Protein AF-A0A6Y0H557-F1 (afdb_monomer_lite)

Structure (mmCIF, N/CA/C/O backbone):
data_AF-A0A6Y0H557-F1
#
_entry.id   AF-A0A6Y0H557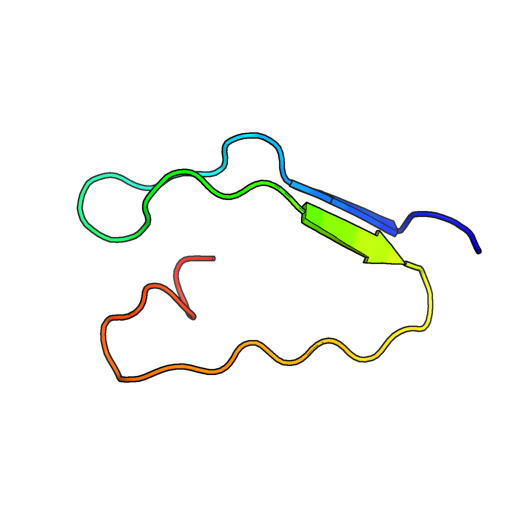-F1
#
loop_
_atom_site.group_PDB
_atom_site.id
_atom_site.type_symbol
_atom_site.label_atom_id
_atom_site.label_alt_id
_atom_site.label_comp_id
_atom_site.label_asym_id
_atom_site.label_entity_id
_atom_site.label_seq_id
_atom_site.pdbx_PDB_ins_code
_atom_site.Cartn_x
_atom_site.Cartn_y
_atom_site.Cartn_z
_atom_site.occupancy
_atom_site.B_iso_or_equiv
_atom_site.auth_seq_id
_atom_site.auth_comp_id
_atom_site.auth_asym_id
_atom_site.auth_atom_id
_atom_site.pdbx_PDB_model_num
ATOM 1 N N . MET A 1 1 ? -21.043 1.444 7.431 1.00 68.00 1 MET A N 1
ATOM 2 C CA . MET A 1 1 ? -19.612 1.502 7.793 1.00 68.00 1 MET A CA 1
ATOM 3 C C . MET A 1 1 ? -19.069 2.826 7.282 1.00 68.00 1 MET A C 1
ATOM 5 O O . MET A 1 1 ? -19.484 3.225 6.202 1.00 68.00 1 MET A O 1
ATOM 9 N N . SER A 1 2 ? -18.259 3.551 8.055 1.00 90.69 2 SER A N 1
ATOM 10 C CA . SER A 1 2 ? -17.678 4.827 7.613 1.00 90.69 2 SER A CA 1
ATOM 11 C C . SER A 1 2 ? -16.392 4.577 6.828 1.00 90.69 2 SER A C 1
ATOM 13 O O . SER A 1 2 ? -15.530 3.836 7.300 1.00 90.69 2 SER A O 1
ATOM 15 N N . GLN A 1 3 ? -16.253 5.203 5.663 1.00 94.00 3 GLN A N 1
ATOM 16 C CA . GLN A 1 3 ? -15.021 5.175 4.877 1.00 94.00 3 GLN A CA 1
ATOM 17 C C . GLN A 1 3 ? -13.907 5.931 5.618 1.00 94.00 3 GLN A C 1
ATOM 19 O O . GLN A 1 3 ? -14.139 7.031 6.119 1.00 94.00 3 GLN A O 1
ATOM 24 N N . LEU A 1 4 ? -12.718 5.333 5.705 1.00 97.81 4 LEU A N 1
ATOM 25 C CA . LEU A 1 4 ? -11.527 5.926 6.322 1.00 97.81 4 LEU A CA 1
ATOM 26 C C . LEU A 1 4 ? -10.528 6.414 5.266 1.00 97.81 4 LEU A C 1
ATOM 28 O O . LEU A 1 4 ? -9.945 7.483 5.422 1.00 97.81 4 LEU A O 1
ATOM 32 N N . MET A 1 5 ? -10.337 5.641 4.195 1.00 98.06 5 MET A N 1
ATOM 33 C CA . MET A 1 5 ? -9.404 5.955 3.111 1.00 98.06 5 MET A CA 1
ATOM 34 C C . MET A 1 5 ? -10.013 5.600 1.752 1.00 98.06 5 MET A C 1
ATOM 36 O O . MET A 1 5 ? -10.767 4.633 1.628 1.00 98.06 5 MET A O 1
ATOM 40 N N . GLN A 1 6 ? -9.655 6.377 0.730 1.00 98.12 6 GLN A N 1
ATOM 41 C CA . GLN A 1 6 ? -9.953 6.101 -0.671 1.00 98.12 6 GLN A CA 1
ATOM 42 C C . GLN A 1 6 ? -8.678 6.239 -1.501 1.00 98.12 6 GLN A C 1
ATOM 44 O O . GLN A 1 6 ? -7.925 7.199 -1.344 1.00 98.12 6 GLN A O 1
ATOM 49 N N . LEU A 1 7 ? -8.468 5.290 -2.405 1.00 98.25 7 LEU A N 1
ATOM 50 C CA . LEU A 1 7 ? -7.431 5.307 -3.424 1.00 98.25 7 LEU A CA 1
ATOM 51 C C . LEU A 1 7 ? -8.114 5.490 -4.773 1.00 98.25 7 LEU A C 1
ATOM 53 O O . LEU A 1 7 ? -9.057 4.763 -5.098 1.00 98.25 7 LEU A O 1
ATOM 57 N N . LYS A 1 8 ? -7.629 6.450 -5.557 1.00 98.12 8 LYS A N 1
ATOM 58 C CA . LYS A 1 8 ? -8.113 6.696 -6.910 1.00 98.12 8 LYS A CA 1
ATOM 59 C C . LYS A 1 8 ? -6.934 6.805 -7.860 1.00 98.12 8 LYS A C 1
ATOM 61 O O . LYS A 1 8 ? -6.169 7.761 -7.772 1.00 98.12 8 LYS A O 1
ATOM 66 N N . ASP A 1 9 ? -6.821 5.814 -8.735 1.00 97.62 9 ASP A N 1
ATOM 67 C CA . ASP A 1 9 ? -5.809 5.705 -9.787 1.00 97.62 9 ASP A CA 1
ATOM 68 C C . ASP A 1 9 ? -4.378 5.944 -9.271 1.00 97.62 9 ASP A C 1
ATOM 70 O O . ASP A 1 9 ? -3.550 6.573 -9.929 1.00 97.62 9 ASP A O 1
ATOM 74 N N . VAL A 1 10 ? -4.086 5.439 -8.065 1.00 98.06 10 VAL A N 1
ATOM 75 C CA . VAL A 1 10 ? -2.773 5.578 -7.426 1.00 98.06 10 VAL A CA 1
ATOM 76 C C . VAL A 1 10 ? -1.764 4.728 -8.188 1.00 98.06 10 VAL A C 1
ATOM 78 O O . VAL A 1 10 ? -1.967 3.527 -8.351 1.00 98.06 10 VAL A O 1
ATOM 81 N N . ALA A 1 11 ? -0.680 5.348 -8.650 1.00 97.69 11 ALA A N 1
ATOM 82 C CA . ALA A 1 11 ? 0.380 4.702 -9.415 1.00 97.69 11 ALA A CA 1
ATOM 83 C C . ALA A 1 11 ? 1.749 5.313 -9.080 1.00 97.69 11 ALA A C 1
ATOM 85 O O . ALA A 1 11 ? 1.848 6.494 -8.742 1.00 97.69 11 ALA A O 1
ATOM 86 N N . GLU A 1 12 ? 2.811 4.521 -9.230 1.00 96.75 12 GLU A N 1
ATOM 87 C CA . GLU A 1 12 ? 4.203 4.969 -9.120 1.00 96.75 12 GLU A CA 1
ATOM 88 C C . GLU A 1 12 ? 5.025 4.302 -10.223 1.00 96.75 12 GLU A C 1
ATOM 90 O O . GLU A 1 12 ? 5.260 3.092 -10.186 1.00 96.75 12 GLU A O 1
ATOM 95 N N . SER A 1 13 ? 5.427 5.112 -11.209 1.00 93.12 13 SER A N 1
ATOM 96 C CA . SER A 1 13 ? 6.347 4.782 -12.305 1.00 93.12 13 SER A CA 1
ATOM 97 C C . SER A 1 13 ? 6.369 3.288 -12.688 1.00 93.12 13 SER A C 1
ATOM 99 O O . SER A 1 13 ? 5.369 2.748 -13.156 1.00 93.12 13 SER A O 1
ATOM 101 N N . THR A 1 14 ? 7.501 2.605 -12.504 1.00 91.75 14 THR A N 1
ATOM 102 C CA . THR A 1 14 ? 7.692 1.186 -12.831 1.00 91.75 14 THR A CA 1
ATOM 103 C C . THR A 1 14 ? 7.427 0.244 -11.654 1.00 91.75 14 THR A C 1
ATOM 105 O O . THR A 1 14 ? 7.627 -0.963 -11.795 1.00 91.75 14 THR A O 1
ATOM 108 N N . ARG A 1 15 ? 7.010 0.761 -10.489 1.00 94.44 15 ARG A N 1
ATOM 109 C CA . ARG A 1 15 ? 6.859 -0.025 -9.251 1.00 94.44 15 ARG A CA 1
ATOM 110 C C . ARG A 1 15 ? 5.414 -0.391 -8.932 1.00 94.44 15 ARG A C 1
ATOM 112 O O . ARG A 1 15 ? 5.200 -1.417 -8.288 1.00 94.44 15 ARG A O 1
ATOM 119 N N . LEU A 1 16 ? 4.447 0.427 -9.348 1.00 97.38 16 LEU A N 1
ATOM 120 C CA . LEU A 1 16 ? 3.029 0.235 -9.047 1.00 97.38 16 LEU A CA 1
ATOM 121 C C . LEU A 1 16 ? 2.150 0.749 -10.198 1.00 97.38 16 LEU A C 1
ATOM 123 O O . LEU A 1 16 ? 2.151 1.940 -10.506 1.00 97.38 16 LEU A O 1
ATOM 127 N N . GLY A 1 17 ? 1.389 -0.156 -10.821 1.00 96.00 17 GLY A N 1
ATOM 128 C CA . GLY A 1 17 ? 0.341 0.208 -11.781 1.00 96.00 17 GLY A CA 1
ATOM 129 C C . GLY A 1 17 ? -0.873 0.857 -11.096 1.00 96.00 17 GLY A C 1
ATOM 130 O O . GLY A 1 17 ? -0.984 0.775 -9.875 1.00 96.00 17 GLY A O 1
ATOM 131 N N . PRO A 1 18 ? -1.792 1.480 -11.857 1.00 97.19 18 PRO A N 1
ATOM 132 C CA . PRO A 1 18 ? -2.926 2.203 -11.287 1.00 97.19 18 PRO A CA 1
ATOM 133 C C . PRO A 1 18 ? -3.824 1.288 -10.449 1.00 97.19 18 PRO A C 1
ATOM 135 O O . PRO A 1 18 ? -4.319 0.269 -10.936 1.00 97.19 18 PRO A O 1
ATOM 138 N N . LEU A 1 19 ? -4.049 1.684 -9.195 1.00 97.62 19 LEU A N 1
ATOM 139 C CA . LEU A 1 19 ? -4.922 0.999 -8.249 1.00 97.62 19 LEU A CA 1
ATOM 140 C C . LEU A 1 19 ? -5.975 1.962 -7.687 1.00 97.62 19 LEU A C 1
ATOM 142 O O . LEU A 1 19 ? -5.668 3.083 -7.276 1.00 97.62 19 LEU A O 1
ATOM 146 N N . SER A 1 20 ? -7.211 1.478 -7.616 1.00 98.19 20 SER A N 1
ATOM 147 C CA . SER A 1 20 ? -8.322 2.137 -6.933 1.00 98.19 20 SER A CA 1
ATOM 148 C C . SER A 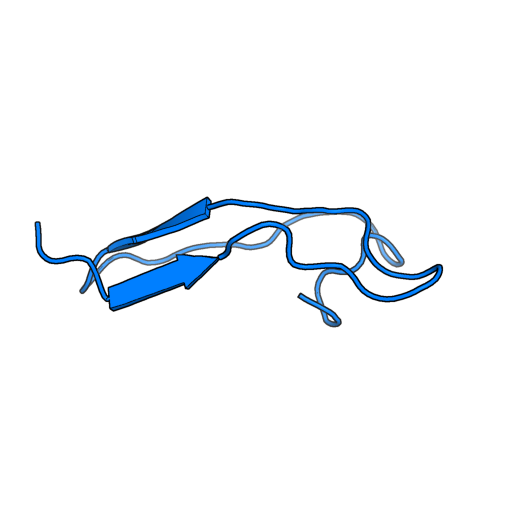1 20 ? -8.933 1.177 -5.914 1.00 98.19 20 SER A C 1
ATOM 150 O O . SER A 1 20 ? -9.016 -0.027 -6.160 1.00 98.19 20 SER A O 1
ATOM 152 N N . GLY A 1 21 ? -9.341 1.702 -4.764 1.00 97.19 21 GLY A N 1
ATOM 153 C CA . GLY A 1 21 ? -9.836 0.903 -3.647 1.00 97.19 21 GLY A CA 1
ATOM 154 C C . GLY A 1 21 ? -10.243 1.765 -2.460 1.00 97.19 21 GLY A C 1
ATOM 155 O O . GLY A 1 21 ? -10.027 2.975 -2.451 1.00 97.19 21 GLY A O 1
ATOM 156 N N . GLU A 1 22 ? -10.843 1.149 -1.450 1.00 97.62 22 GLU A N 1
ATOM 157 C CA . GLU A 1 22 ? -11.358 1.843 -0.270 1.00 97.62 22 GLU A CA 1
ATOM 158 C C . GLU A 1 22 ? -10.993 1.063 0.988 1.00 97.62 22 GLU A C 1
ATOM 160 O O . GLU A 1 22 ? -10.900 -0.162 0.944 1.00 97.62 22 GLU A O 1
ATOM 165 N N . VAL A 1 23 ? -10.802 1.782 2.095 1.00 97.44 23 VAL A N 1
ATOM 166 C CA . VAL A 1 23 ? -10.619 1.190 3.423 1.00 97.44 23 VAL A CA 1
ATOM 167 C C . VAL A 1 23 ? -11.688 1.742 4.361 1.00 97.44 23 VAL A C 1
ATOM 169 O O . VAL A 1 23 ? -11.830 2.960 4.514 1.00 97.44 23 VA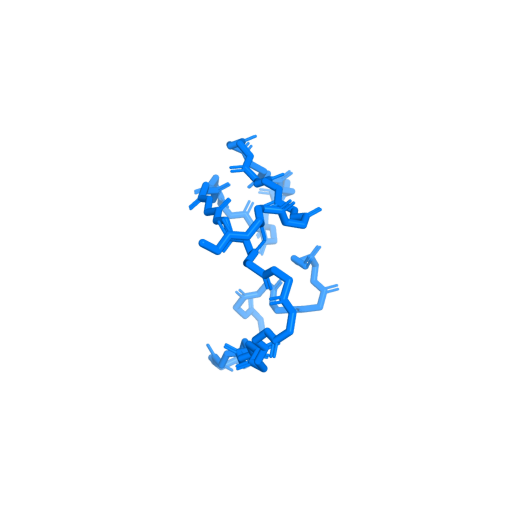L A O 1
ATOM 172 N N . SER A 1 24 ? -12.445 0.851 4.987 1.00 97.69 24 SER A N 1
ATOM 173 C CA . SER A 1 24 ? -13.455 1.132 6.004 1.00 97.69 24 SER A CA 1
ATOM 174 C C . SER A 1 24 ? -12.828 1.285 7.390 1.00 97.69 24 SER A C 1
ATOM 176 O O . SER A 1 24 ? -11.879 0.596 7.759 1.00 97.69 24 SER A O 1
ATOM 178 N N . ALA A 1 25 ? -13.385 2.172 8.212 1.00 97.94 25 ALA A N 1
ATOM 179 C CA . ALA A 1 25 ? -12.930 2.338 9.587 1.00 97.94 25 ALA A CA 1
ATOM 180 C C . ALA A 1 25 ? -13.147 1.051 10.405 1.00 97.94 25 ALA A C 1
ATOM 182 O O . ALA A 1 25 ? -14.251 0.507 10.440 1.00 97.94 25 ALA A O 1
ATOM 183 N N . GLY A 1 26 ? -12.097 0.608 11.100 1.00 97.12 26 GLY A N 1
ATOM 184 C CA . GLY A 1 26 ? -12.134 -0.558 11.987 1.00 97.12 26 GLY A CA 1
ATOM 185 C C . GLY A 1 26 ? -11.874 -1.907 11.311 1.00 97.12 26 GLY A C 1
ATOM 186 O O . GLY A 1 26 ? -11.888 -2.920 12.008 1.00 97.12 26 GLY A O 1
ATOM 187 N N . GLU A 1 27 ? -11.620 -1.950 10.000 1.00 96.38 27 GLU A N 1
ATOM 188 C CA . GLU A 1 27 ? -11.225 -3.193 9.331 1.00 96.38 27 GLU A CA 1
ATOM 189 C C . GLU A 1 27 ? -9.715 -3.451 9.424 1.00 96.38 27 GLU A C 1
ATOM 191 O O . GLU A 1 27 ? -8.904 -2.526 9.499 1.00 96.38 27 GLU A O 1
ATOM 196 N N . ILE A 1 28 ? -9.333 -4.729 9.402 1.00 97.50 28 ILE A N 1
ATOM 197 C CA . ILE A 1 28 ? -7.936 -5.153 9.286 1.00 97.50 28 ILE A CA 1
ATOM 198 C C . ILE A 1 28 ? -7.712 -5.581 7.837 1.00 97.50 28 ILE A C 1
ATOM 200 O O . ILE A 1 28 ? -8.221 -6.616 7.407 1.00 97.50 28 ILE A O 1
ATOM 204 N N . LEU A 1 29 ? -6.944 -4.786 7.095 1.00 97.38 29 LEU A N 1
ATOM 205 C CA . LEU A 1 29 ? -6.583 -5.056 5.707 1.00 97.38 29 LEU A CA 1
ATOM 206 C C . LEU A 1 29 ? -5.194 -5.702 5.630 1.00 97.38 29 LEU A C 1
ATOM 208 O O . LEU A 1 29 ? -4.236 -5.218 6.232 1.00 97.38 29 LEU A O 1
ATOM 212 N N . HIS A 1 30 ? -5.064 -6.767 4.839 1.00 98.25 30 HIS A N 1
ATOM 213 C CA . HIS A 1 30 ? -3.772 -7.359 4.495 1.00 98.25 30 HIS A CA 1
ATOM 214 C C . HIS A 1 30 ? -3.401 -7.057 3.048 1.00 98.25 30 HIS A C 1
ATOM 216 O O . HIS A 1 30 ? -4.194 -7.274 2.134 1.00 98.25 30 HIS A O 1
ATOM 222 N N . LEU A 1 31 ? -2.149 -6.656 2.839 1.00 97.94 31 LEU A N 1
ATOM 223 C CA . LEU A 1 31 ? -1.558 -6.510 1.517 1.00 97.94 31 LEU A CA 1
ATOM 224 C C . LEU A 1 31 ? -0.584 -7.667 1.261 1.00 97.94 31 LEU A C 1
ATOM 226 O O . LEU A 1 31 ? 0.480 -7.749 1.875 1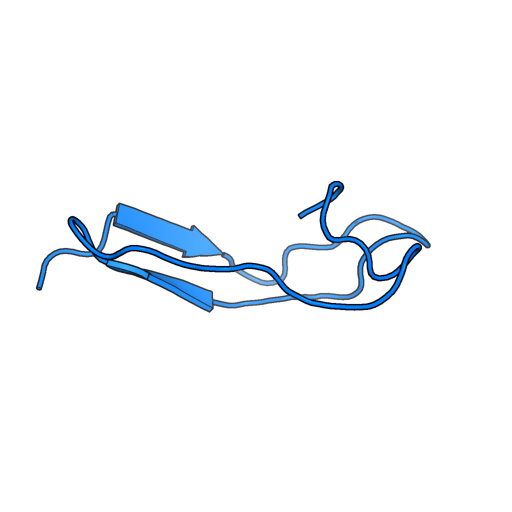.00 97.94 31 LEU A O 1
ATOM 230 N N . VAL A 1 32 ? -0.955 -8.586 0.366 1.00 98.06 32 VAL A N 1
ATOM 231 C CA . VAL A 1 32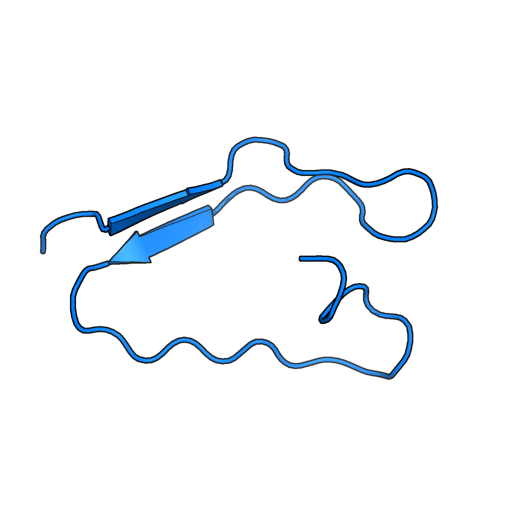 ? -0.232 -9.848 0.123 1.00 98.06 32 VAL A CA 1
ATOM 232 C C . VAL A 1 32 ? 0.208 -9.949 -1.336 1.00 98.06 32 VAL A C 1
ATOM 234 O O . VAL A 1 32 ? -0.480 -9.495 -2.242 1.00 98.06 32 VAL A O 1
ATOM 237 N N . GLY A 1 33 ? 1.375 -10.551 -1.566 1.00 97.38 33 GLY A N 1
ATOM 238 C CA . GLY A 1 33 ? 1.947 -10.745 -2.898 1.00 97.38 33 GLY A CA 1
ATOM 239 C C . GLY A 1 33 ? 3.460 -10.988 -2.854 1.00 97.38 33 GLY A C 1
ATOM 240 O O . GLY A 1 33 ? 4.089 -10.744 -1.817 1.00 97.38 33 GLY A O 1
ATOM 241 N N . PRO A 1 34 ? 4.074 -11.439 -3.961 1.00 98.31 34 PRO A N 1
ATOM 242 C CA . PRO A 1 34 ? 5.508 -11.726 -4.028 1.00 98.31 34 PRO A CA 1
ATOM 243 C C . PRO A 1 34 ? 6.372 -10.469 -3.824 1.00 98.31 34 PRO A C 1
ATOM 245 O O . PRO A 1 34 ? 5.885 -9.331 -3.823 1.00 98.31 34 PRO A O 1
ATOM 248 N N . ASN A 1 35 ? 7.678 -10.656 -3.626 1.00 97.75 35 ASN A N 1
ATOM 249 C CA . ASN A 1 35 ? 8.629 -9.542 -3.593 1.00 97.75 35 ASN A CA 1
ATOM 250 C C . ASN A 1 35 ? 8.632 -8.814 -4.944 1.00 97.75 35 ASN A C 1
ATOM 252 O O . ASN A 1 35 ? 8.573 -9.449 -5.991 1.00 97.75 35 ASN A O 1
ATOM 256 N N . GLY A 1 36 ? 8.665 -7.482 -4.910 1.00 96.06 36 GLY A N 1
ATOM 257 C CA . GLY A 1 36 ? 8.563 -6.651 -6.114 1.00 96.06 36 GLY A CA 1
ATOM 258 C C . GLY A 1 36 ? 7.135 -6.322 -6.567 1.00 96.06 36 GLY A C 1
ATOM 259 O O . GLY A 1 36 ? 6.984 -5.485 -7.442 1.00 96.06 36 GLY A O 1
ATOM 260 N N . ALA A 1 37 ? 6.085 -6.871 -5.943 1.00 96.88 37 ALA A N 1
ATOM 261 C CA . ALA A 1 37 ? 4.687 -6.589 -6.312 1.00 96.88 37 ALA A CA 1
ATOM 262 C C . ALA A 1 37 ? 4.166 -5.180 -5.927 1.00 96.88 37 ALA A C 1
ATOM 264 O O . ALA A 1 37 ? 2.964 -4.952 -5.958 1.00 96.88 37 ALA A O 1
ATOM 265 N N . GLY A 1 38 ? 5.034 -4.262 -5.484 1.00 96.88 38 GLY A N 1
ATOM 266 C CA . GLY A 1 38 ? 4.638 -2.897 -5.108 1.00 96.88 38 GLY A CA 1
ATOM 267 C C . GLY A 1 38 ? 4.074 -2.720 -3.691 1.00 96.88 38 GLY A C 1
ATOM 268 O O . GLY A 1 38 ? 3.667 -1.624 -3.346 1.00 96.88 38 GLY A O 1
ATOM 269 N N . LYS A 1 39 ? 4.092 -3.747 -2.827 1.00 97.94 39 LYS A N 1
ATOM 270 C CA . LYS A 1 39 ? 3.451 -3.701 -1.489 1.00 97.94 39 LYS A CA 1
ATOM 271 C C . LYS A 1 39 ? 3.993 -2.661 -0.499 1.00 97.94 39 LYS A C 1
ATOM 273 O O . LYS A 1 39 ? 3.292 -2.299 0.424 1.00 97.94 39 LYS A O 1
ATOM 278 N N . SER A 1 40 ? 5.269 -2.292 -0.608 1.00 97.06 40 SER A N 1
ATOM 279 C CA . SER A 1 40 ? 5.871 -1.231 0.224 1.00 97.06 40 SER A CA 1
ATOM 280 C C . SER A 1 40 ? 5.792 0.139 -0.450 1.00 97.06 40 SER A C 1
ATOM 282 O O . SER A 1 40 ? 6.246 1.125 0.119 1.00 97.06 40 SER A O 1
ATOM 284 N N . THR A 1 41 ? 5.333 0.164 -1.703 1.00 97.19 41 THR A N 1
ATOM 285 C CA . THR A 1 41 ? 5.146 1.374 -2.503 1.00 97.19 41 THR A CA 1
ATOM 286 C C . THR A 1 41 ? 3.705 1.856 -2.408 1.00 97.19 41 THR A C 1
ATOM 288 O O . THR A 1 41 ? 3.498 3.058 -2.285 1.00 97.19 41 THR A O 1
ATOM 291 N N . LEU A 1 42 ? 2.745 0.926 -2.468 1.00 95.94 42 LEU A N 1
ATOM 292 C CA . LEU A 1 42 ? 1.366 1.145 -2.041 1.00 95.94 42 LEU A CA 1
ATOM 293 C C . LEU A 1 42 ? 1.318 1.372 -0.526 1.00 95.94 42 LEU A C 1
ATOM 295 O O . LEU A 1 42 ? 0.587 2.294 -0.111 1.00 95.94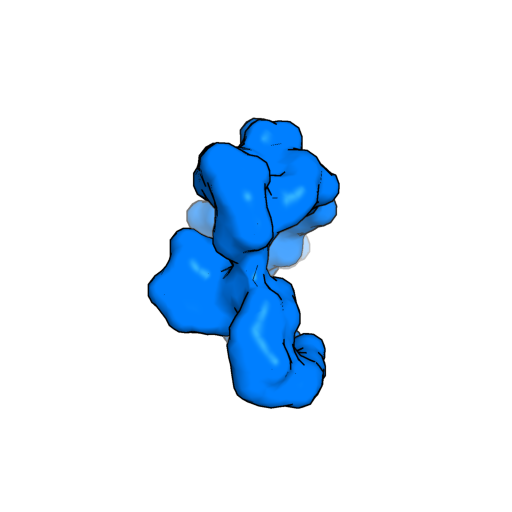 42 LEU A O 1
#

pLDDT: mean 96.21, std 4.72, range [68.0, 98.31]

Foldseek 3Di:
DAWDDWAAQDADDPQGGGDTDTDDPPDDDDDDDDPSNNSVVD

Secondary structure (DSSP, 8-state):
--EEEEEEEEEETTTEEEEEEEEETT--------TTSSTTT-

Sequence (42 aa):
MSQLMQLKDVAESTRLGPLSGEVSAGEILHLVGPNGAGKSTL

InterPro domains:
  IPR003439 ABC transporter-like, ATP-binding domain [PF00005] (18-42)
  IPR027417 P-loop containing nucleoside triphosphate hydrolase [G3DSA:3.40.50.300] (2-42)
  IPR027417 P-loop containing nucleoside triphosphate hydrolase [SSF52540] (14-42)

Organism: Salmonella enteritidis (NCBI:txid149539)

Radius of gyration: 11.59 Å; chains: 1; bounding box: 28×18×25 Å